Protein AF-A0A925GWP8-F1 (afdb_monomer_lite)

Secondary structure (DSSP, 8-state):
--HHHHHHHHHHHHHHHHHHHHHHHHHHHHHHHTTSS--SS--TTS-TTPEEEEETTEEEEEEEE--BTTTTBEEEEEEETT--EEEEEEEEETT-SSPPPGGG--EEEEEEETTEEEEEEPPSSSS--PEEEESS---

Structure (mmCIF, N/CA/C/O backbone):
data_AF-A0A925GWP8-F1
#
_entry.id   AF-A0A925GWP8-F1
#
loop_
_atom_site.group_PDB
_atom_site.id
_atom_site.type_symbol
_atom_site.label_atom_id
_atom_site.label_alt_id
_atom_site.label_comp_id
_atom_site.label_asym_id
_atom_site.label_entity_id
_atom_site.label_seq_id
_atom_site.pdbx_PDB_ins_code
_atom_site.Cartn_x
_atom_site.Cartn_y
_atom_site.Cartn_z
_atom_site.occupancy
_atom_site.B_iso_or_equiv
_atom_site.auth_seq_id
_atom_site.auth_comp_id
_atom_site.auth_asym_id
_atom_site.auth_atom_id
_atom_site.pdbx_PDB_model_num
ATOM 1 N N . MET A 1 1 ? 20.378 -9.106 -54.999 1.00 55.03 1 MET A N 1
ATOM 2 C CA . MET A 1 1 ? 19.926 -8.401 -53.777 1.00 55.03 1 MET A CA 1
ATOM 3 C C . MET A 1 1 ? 21.025 -8.563 -52.740 1.00 55.03 1 MET A C 1
ATOM 5 O O . MET A 1 1 ? 21.314 -9.693 -52.375 1.00 55.03 1 MET A O 1
ATOM 9 N N . ASN A 1 2 ? 21.711 -7.476 -52.376 1.00 51.59 2 ASN A N 1
ATOM 10 C CA . ASN A 1 2 ? 22.964 -7.534 -51.613 1.00 51.59 2 ASN A CA 1
ATOM 11 C C . ASN A 1 2 ? 22.701 -7.784 -50.123 1.00 51.59 2 ASN A C 1
ATOM 13 O O . ASN A 1 2 ? 21.960 -7.030 -49.489 1.00 51.59 2 ASN A O 1
ATOM 17 N N . ALA A 1 3 ? 23.337 -8.821 -49.575 1.00 60.56 3 ALA A N 1
ATOM 18 C CA . ALA A 1 3 ? 23.261 -9.201 -48.164 1.00 60.56 3 ALA A CA 1
ATOM 19 C C . ALA A 1 3 ? 23.683 -8.061 -47.212 1.00 60.56 3 ALA A C 1
ATOM 21 O O . ALA A 1 3 ? 23.146 -7.944 -46.112 1.00 60.56 3 ALA A O 1
ATOM 22 N N . ASP A 1 4 ? 24.553 -7.157 -47.671 1.00 60.31 4 ASP A N 1
ATOM 23 C CA . ASP A 1 4 ? 25.052 -6.019 -46.889 1.00 60.31 4 ASP A CA 1
ATOM 24 C C . ASP A 1 4 ? 23.958 -5.005 -46.523 1.00 60.31 4 ASP A C 1
ATOM 26 O O . ASP A 1 4 ? 23.978 -4.421 -45.439 1.00 60.31 4 ASP A O 1
ATOM 30 N N . PHE A 1 5 ? 22.955 -4.825 -47.390 1.00 59.31 5 PHE A N 1
ATOM 31 C CA . PHE A 1 5 ? 21.861 -3.877 -47.152 1.00 59.31 5 PHE A CA 1
ATOM 32 C C . PHE A 1 5 ? 20.856 -4.390 -46.113 1.00 59.31 5 PHE A C 1
ATOM 34 O O . PHE A 1 5 ? 20.286 -3.612 -45.348 1.00 59.31 5 PHE A O 1
ATOM 41 N N . LEU A 1 6 ? 20.647 -5.710 -46.064 1.00 59.41 6 LEU A N 1
ATOM 42 C CA . LEU A 1 6 ? 19.840 -6.342 -45.021 1.00 59.41 6 LEU A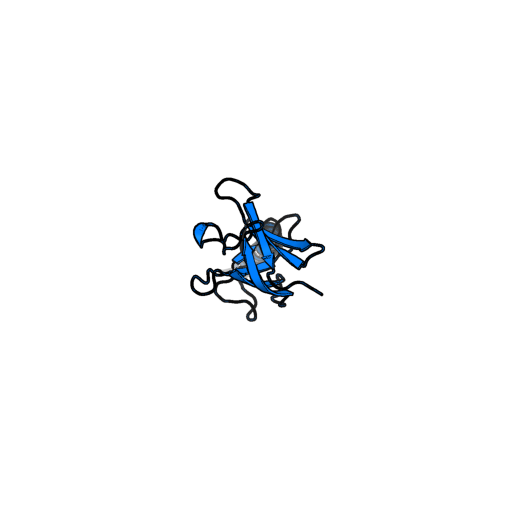 CA 1
ATOM 43 C C . LEU A 1 6 ? 20.576 -6.294 -43.680 1.00 59.41 6 LEU A C 1
ATOM 45 O O . LEU A 1 6 ? 19.963 -5.927 -42.681 1.00 59.41 6 LEU A O 1
ATOM 49 N N . ASN A 1 7 ? 21.890 -6.551 -43.685 1.00 64.25 7 ASN A N 1
ATOM 50 C CA . ASN A 1 7 ? 22.733 -6.524 -42.491 1.00 64.25 7 ASN A CA 1
ATOM 51 C C . ASN A 1 7 ? 22.807 -5.124 -41.843 1.00 64.25 7 ASN A C 1
ATOM 53 O O . ASN A 1 7 ? 22.736 -4.993 -40.620 1.00 64.25 7 ASN A O 1
ATOM 57 N N . SER A 1 8 ? 22.877 -4.056 -42.651 1.00 70.12 8 SER A N 1
ATOM 58 C CA . SER A 1 8 ? 22.900 -2.678 -42.131 1.00 70.12 8 SER A CA 1
ATOM 59 C C . SER A 1 8 ? 21.567 -2.279 -41.487 1.00 70.12 8 SER A C 1
ATOM 61 O O . SER A 1 8 ? 21.555 -1.642 -40.433 1.00 70.12 8 SER A O 1
ATOM 63 N N . ARG A 1 9 ? 20.435 -2.683 -42.080 1.00 73.00 9 ARG A N 1
ATOM 64 C CA . ARG A 1 9 ? 19.101 -2.410 -41.526 1.00 73.00 9 ARG A CA 1
ATOM 65 C C . ARG A 1 9 ? 18.860 -3.185 -40.240 1.00 73.00 9 ARG A C 1
ATOM 67 O O . ARG A 1 9 ? 18.372 -2.595 -39.280 1.00 73.00 9 ARG A O 1
ATOM 74 N N . THR A 1 10 ? 19.245 -4.462 -40.189 1.00 73.62 10 THR A N 1
ATOM 75 C CA . THR A 1 10 ? 19.133 -5.266 -38.965 1.00 73.62 10 THR A CA 1
ATOM 76 C C . THR A 1 10 ? 19.996 -4.694 -37.846 1.00 73.62 10 THR A C 1
ATOM 78 O O . THR A 1 10 ? 19.484 -4.516 -36.742 1.00 73.62 10 THR A O 1
ATOM 81 N N . ALA A 1 11 ? 21.246 -4.313 -38.136 1.00 76.94 11 ALA A N 1
ATOM 82 C CA . ALA A 1 11 ? 22.152 -3.694 -37.164 1.00 76.94 11 ALA A CA 1
ATOM 83 C C . ALA A 1 11 ? 21.618 -2.355 -36.633 1.00 76.94 11 ALA A C 1
ATOM 85 O O . ALA A 1 11 ? 21.716 -2.058 -35.443 1.00 76.94 11 AL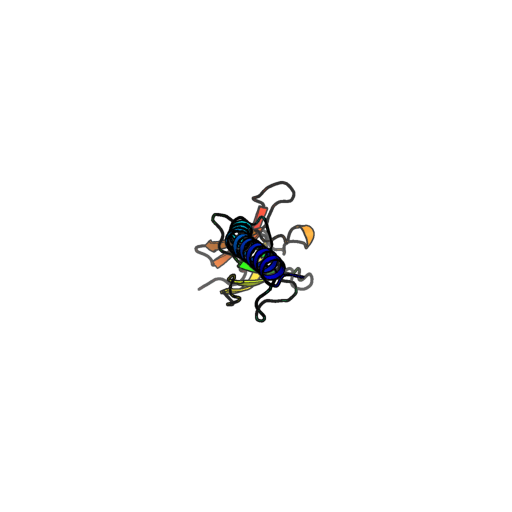A A O 1
ATOM 86 N N . GLN A 1 12 ? 21.004 -1.550 -37.500 1.00 81.81 12 GLN A N 1
ATOM 87 C CA . GLN A 1 12 ? 20.419 -0.283 -37.084 1.00 81.81 12 GLN A CA 1
ATOM 88 C C . GLN A 1 12 ? 19.156 -0.488 -36.238 1.00 81.81 12 GLN A C 1
ATOM 90 O O . GLN A 1 12 ? 18.983 0.191 -35.230 1.00 81.81 12 GLN A O 1
ATOM 95 N N . THR A 1 13 ? 18.296 -1.453 -36.581 1.00 80.50 13 THR A N 1
ATOM 96 C CA . THR A 1 13 ? 17.113 -1.773 -35.763 1.00 80.50 13 THR A CA 1
ATOM 97 C C . THR A 1 13 ? 17.472 -2.328 -34.387 1.00 80.50 13 THR A C 1
ATOM 99 O O . THR A 1 13 ? 16.851 -1.930 -33.402 1.00 80.50 13 THR A O 1
ATOM 102 N N . THR A 1 14 ? 18.488 -3.191 -34.280 1.00 84.56 14 THR A N 1
ATOM 103 C CA . THR A 1 14 ? 18.947 -3.691 -32.976 1.00 84.56 14 THR A CA 1
ATOM 104 C C . THR A 1 14 ? 19.560 -2.579 -32.137 1.00 84.56 14 THR A C 1
ATOM 106 O O . THR A 1 14 ? 19.254 -2.503 -30.950 1.00 84.56 14 THR A O 1
ATOM 109 N N . LEU A 1 15 ? 20.333 -1.667 -32.737 1.00 88.25 15 LEU A N 1
ATOM 110 C CA . LEU A 1 15 ? 20.862 -0.491 -32.039 1.00 88.25 15 LEU A CA 1
ATOM 111 C C . LEU A 1 15 ? 19.736 0.363 -31.432 1.00 88.25 15 LEU A C 1
ATOM 113 O O . LEU A 1 15 ? 19.798 0.718 -30.256 1.00 88.25 15 LEU A O 1
ATOM 117 N N . TRP A 1 16 ? 18.686 0.651 -32.206 1.00 87.50 16 TRP A N 1
ATOM 118 C CA . TRP A 1 16 ? 17.537 1.420 -31.720 1.00 87.50 16 TRP A CA 1
ATOM 119 C C . TRP A 1 16 ? 16.785 0.706 -30.597 1.00 87.50 16 TRP A C 1
ATOM 121 O O . TRP A 1 16 ? 16.451 1.338 -29.599 1.00 87.50 16 TRP A O 1
ATOM 131 N N . LEU A 1 17 ? 16.554 -0.603 -30.719 1.00 88.56 17 LEU A N 1
ATOM 132 C CA . LEU A 1 17 ? 15.899 -1.387 -29.668 1.00 88.56 17 LEU A CA 1
ATOM 133 C C . LEU A 1 17 ? 16.713 -1.393 -28.371 1.00 88.56 17 LEU A C 1
ATOM 135 O O . LEU A 1 17 ? 16.151 -1.201 -27.293 1.00 88.56 17 LEU A O 1
ATOM 139 N N . VAL A 1 18 ? 18.033 -1.558 -28.472 1.00 89.56 18 VAL A N 1
ATOM 140 C CA . VAL A 1 18 ? 18.934 -1.489 -27.315 1.00 89.56 18 VAL A CA 1
ATOM 141 C C . VAL A 1 18 ? 18.877 -0.103 -26.678 1.00 89.56 18 VAL A C 1
ATOM 143 O O . VAL A 1 18 ? 18.745 -0.008 -25.462 1.00 89.56 18 VAL A O 1
ATOM 146 N N . LEU A 1 19 ? 18.899 0.971 -27.472 1.00 89.62 19 LEU A N 1
ATOM 147 C CA . LEU A 1 19 ? 18.799 2.341 -26.962 1.00 89.62 19 LEU A CA 1
ATOM 148 C C . LEU A 1 19 ? 17.465 2.586 -26.236 1.00 89.62 19 LEU A C 1
ATOM 150 O O . LEU A 1 19 ? 17.445 3.143 -25.138 1.00 89.62 19 LEU A O 1
ATOM 154 N N . VAL A 1 20 ? 16.353 2.131 -26.820 1.00 90.12 20 VAL A N 1
ATOM 155 C CA . VAL A 1 20 ? 15.018 2.232 -26.211 1.00 90.12 20 VAL A CA 1
ATOM 156 C C . VAL A 1 20 ? 14.959 1.460 -24.897 1.00 90.12 20 VAL A C 1
ATOM 158 O O . VAL A 1 20 ? 14.393 1.966 -23.935 1.00 90.12 20 VAL A O 1
ATOM 161 N N . LEU A 1 21 ? 15.565 0.275 -24.812 1.00 88.06 21 LEU A N 1
ATOM 162 C CA . LEU A 1 21 ? 15.623 -0.487 -23.563 1.00 88.06 21 LEU A CA 1
ATOM 163 C C . LEU A 1 21 ? 16.516 0.195 -22.518 1.00 88.06 21 LEU A C 1
ATOM 165 O O . LEU A 1 21 ? 16.109 0.322 -21.364 1.00 88.06 21 LEU A O 1
ATOM 169 N N . LEU A 1 22 ? 17.690 0.690 -22.921 1.00 89.12 22 LEU A N 1
ATOM 170 C CA . LEU A 1 22 ? 18.641 1.359 -22.027 1.00 89.12 22 LEU A CA 1
ATOM 171 C C . LEU A 1 22 ? 18.084 2.647 -21.419 1.00 89.12 22 LEU A C 1
ATOM 173 O O . LEU A 1 22 ? 18.432 2.965 -20.288 1.00 89.12 22 LEU A O 1
ATOM 177 N N . ILE A 1 23 ? 17.227 3.377 -22.136 1.00 89.62 23 ILE A N 1
ATOM 178 C CA . ILE A 1 23 ? 16.616 4.621 -21.640 1.00 89.62 23 ILE A CA 1
ATOM 179 C C . ILE A 1 23 ? 15.239 4.349 -21.025 1.00 89.62 23 ILE A C 1
ATOM 181 O O . ILE A 1 23 ? 14.909 4.862 -19.958 1.00 89.62 23 ILE A O 1
ATOM 185 N N . GLY A 1 24 ? 14.422 3.524 -21.675 1.00 87.38 24 GLY A N 1
ATOM 186 C CA . GLY A 1 24 ? 13.039 3.275 -21.281 1.00 87.38 24 GLY A CA 1
ATOM 187 C C . GLY A 1 24 ? 12.918 2.561 -19.939 1.00 87.38 24 GLY A C 1
ATOM 188 O O . GLY A 1 24 ? 12.084 2.949 -19.123 1.00 87.38 24 GLY A O 1
ATOM 189 N N . VAL A 1 25 ? 13.771 1.565 -19.673 1.00 85.56 25 VAL A N 1
ATOM 190 C CA . VAL A 1 25 ? 13.763 0.826 -18.399 1.00 85.56 25 VAL A CA 1
ATOM 191 C C . VAL A 1 25 ? 14.065 1.734 -17.200 1.00 85.56 25 VAL A C 1
ATOM 193 O O . VAL A 1 25 ? 13.247 1.753 -16.277 1.00 85.56 25 VAL A O 1
ATOM 196 N N . PRO A 1 26 ? 15.166 2.513 -17.167 1.00 86.25 26 PRO A N 1
ATOM 197 C CA . PRO A 1 26 ? 15.428 3.386 -16.029 1.00 86.25 26 PRO A CA 1
ATOM 198 C C . PRO A 1 26 ? 14.379 4.486 -15.905 1.00 86.25 26 PRO A C 1
ATOM 200 O O . PRO A 1 26 ? 13.929 4.737 -14.792 1.00 86.25 26 PRO A O 1
ATOM 203 N N . VAL A 1 27 ? 13.920 5.089 -17.012 1.00 89.81 27 VAL A N 1
ATOM 204 C CA . VAL A 1 27 ? 12.828 6.077 -16.967 1.00 89.81 27 VAL A CA 1
ATOM 205 C C . VAL A 1 27 ? 11.612 5.472 -16.276 1.00 89.81 27 VAL A C 1
ATOM 207 O O . VAL A 1 27 ? 11.121 6.052 -15.309 1.00 89.81 27 VAL A O 1
ATOM 210 N N . TYR A 1 28 ? 11.182 4.281 -16.702 1.00 84.81 28 TYR A N 1
ATOM 211 C CA . TYR A 1 28 ? 10.058 3.564 -16.107 1.00 84.81 28 TYR A CA 1
ATOM 212 C C . TYR A 1 28 ? 10.244 3.312 -14.604 1.00 84.81 28 TYR A C 1
ATOM 214 O O . TYR A 1 28 ? 9.341 3.600 -13.815 1.00 84.81 28 TYR A O 1
ATOM 222 N N . GLN A 1 29 ? 11.425 2.848 -14.186 1.00 81.62 29 GLN A N 1
ATOM 223 C CA . GLN A 1 29 ? 11.728 2.642 -12.767 1.00 81.62 29 GLN A CA 1
ATOM 224 C C . GLN A 1 29 ? 11.685 3.949 -11.968 1.00 81.62 29 GLN A C 1
ATOM 226 O O . GLN A 1 29 ? 11.070 3.989 -10.902 1.00 81.62 29 GLN A O 1
ATOM 231 N N . TYR A 1 30 ? 12.254 5.035 -12.496 1.00 84.81 30 TYR A N 1
ATOM 232 C CA . TYR A 1 30 ? 12.173 6.355 -11.872 1.00 84.81 30 TYR A CA 1
ATOM 233 C C . TYR A 1 30 ? 10.729 6.840 -11.747 1.00 84.81 30 TYR A C 1
ATOM 235 O O . TYR A 1 30 ? 10.347 7.347 -10.695 1.00 84.81 30 TYR A O 1
ATOM 243 N N . GLY A 1 31 ? 9.891 6.648 -12.765 1.00 83.25 31 GLY A N 1
ATOM 244 C CA . GLY A 1 31 ? 8.487 7.036 -12.670 1.00 83.25 31 GLY A CA 1
ATOM 245 C C . GLY A 1 31 ? 7.688 6.197 -11.668 1.00 83.25 31 GLY A C 1
ATOM 246 O O . GLY A 1 31 ? 6.808 6.748 -11.008 1.00 83.25 31 GLY A O 1
ATOM 247 N N . ILE A 1 32 ? 8.022 4.915 -11.463 1.00 82.62 32 ILE A N 1
ATOM 248 C CA . ILE A 1 32 ? 7.464 4.132 -10.343 1.00 82.62 32 ILE A CA 1
ATOM 249 C C . ILE A 1 32 ? 7.912 4.721 -9.002 1.00 82.62 32 ILE A C 1
ATOM 251 O O . ILE A 1 32 ? 7.074 4.938 -8.130 1.00 82.62 32 ILE A O 1
ATOM 255 N N . LEU A 1 33 ? 9.207 5.011 -8.832 1.00 77.06 33 LEU A N 1
ATOM 256 C CA . LEU A 1 33 ? 9.750 5.580 -7.589 1.00 77.06 33 LEU A CA 1
ATOM 257 C C . LEU A 1 33 ? 9.128 6.941 -7.251 1.00 77.06 33 LEU A C 1
ATOM 259 O O . LEU A 1 33 ? 8.877 7.244 -6.087 1.00 77.06 33 LEU A O 1
ATOM 263 N N . LEU A 1 34 ? 8.831 7.749 -8.268 1.00 78.94 34 LEU A N 1
ATOM 264 C CA . LEU A 1 34 ? 8.157 9.037 -8.113 1.00 78.94 34 LEU A CA 1
ATOM 265 C C . LEU A 1 34 ? 6.635 8.910 -7.921 1.00 78.94 34 LEU A C 1
ATOM 267 O O . LEU A 1 34 ? 5.971 9.921 -7.704 1.00 78.94 34 LEU A O 1
ATOM 271 N N . GLY A 1 35 ? 6.074 7.699 -7.991 1.00 74.31 35 GLY A N 1
ATOM 272 C CA . GLY A 1 35 ? 4.633 7.460 -7.876 1.00 74.31 35 GLY A CA 1
ATOM 273 C C . GLY A 1 35 ? 3.822 7.905 -9.100 1.00 74.31 35 GLY A C 1
ATOM 274 O O . GLY A 1 35 ? 2.600 8.012 -9.013 1.00 74.31 35 GLY A O 1
ATOM 275 N N . LEU A 1 36 ? 4.483 8.165 -10.234 1.00 81.88 36 LEU A N 1
ATOM 276 C CA . LEU A 1 36 ? 3.852 8.542 -11.505 1.00 81.88 36 LEU A CA 1
ATOM 277 C C . LEU A 1 36 ? 3.251 7.329 -12.221 1.00 81.88 36 LEU A C 1
ATOM 279 O O . LEU A 1 36 ? 2.220 7.442 -12.884 1.00 81.88 36 LEU A O 1
ATOM 283 N N . TRP A 1 37 ? 3.881 6.163 -12.067 1.00 82.00 37 TRP A N 1
ATOM 284 C CA . TRP A 1 37 ? 3.438 4.906 -12.666 1.00 82.00 37 TRP A CA 1
ATOM 285 C C . TRP A 1 37 ? 3.304 3.797 -11.630 1.00 82.00 37 TRP A C 1
ATOM 287 O O . TRP A 1 37 ? 3.889 3.838 -10.549 1.00 82.00 37 TRP A O 1
ATOM 297 N N . LYS A 1 38 ? 2.520 2.777 -11.983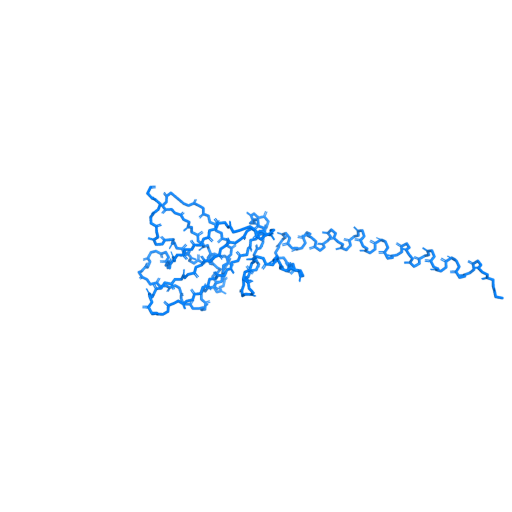 1.00 81.25 38 LYS A N 1
ATOM 298 C CA . LYS A 1 38 ? 2.394 1.546 -11.201 1.00 81.25 38 LYS A CA 1
ATOM 299 C C . LYS A 1 38 ? 3.299 0.460 -11.790 1.00 81.25 38 LYS A C 1
ATOM 301 O O . LYS A 1 38 ? 3.445 0.407 -13.017 1.00 81.25 38 LYS A O 1
ATOM 306 N N . PRO A 1 39 ? 3.884 -0.411 -10.951 1.00 83.25 39 PRO A N 1
ATOM 307 C CA . PRO A 1 39 ? 4.614 -1.573 -11.431 1.00 83.25 39 PRO A CA 1
ATOM 308 C C . PRO A 1 39 ? 3.685 -2.479 -12.246 1.00 83.25 39 PRO A C 1
ATOM 310 O O . PRO A 1 39 ? 2.555 -2.752 -11.842 1.00 83.25 39 PRO A O 1
ATOM 313 N N . LEU A 1 40 ? 4.175 -2.934 -13.400 1.00 83.00 40 LEU A N 1
ATOM 314 C CA . LEU A 1 40 ? 3.463 -3.840 -14.308 1.00 83.00 40 LEU A CA 1
ATOM 315 C C . LEU A 1 40 ? 3.160 -5.186 -13.644 1.00 83.00 40 LEU A C 1
ATOM 317 O O . LEU A 1 40 ? 2.134 -5.802 -13.918 1.00 83.00 40 LEU A O 1
ATOM 321 N N . THR A 1 41 ? 4.054 -5.636 -12.766 1.00 85.38 41 THR A N 1
ATOM 322 C CA . THR A 1 41 ? 3.957 -6.924 -12.084 1.00 85.38 41 THR A CA 1
ATOM 323 C C . THR A 1 41 ? 3.869 -6.731 -10.581 1.00 85.38 41 THR A C 1
ATOM 325 O O . THR A 1 41 ? 4.722 -6.091 -9.967 1.00 85.38 41 THR A O 1
ATOM 328 N N . ARG A 1 42 ? 2.848 -7.343 -9.985 1.00 91.00 42 ARG A N 1
ATOM 329 C CA . ARG A 1 42 ? 2.695 -7.474 -8.539 1.00 91.00 42 ARG A CA 1
ATOM 330 C C . ARG A 1 42 ? 3.454 -8.722 -8.054 1.00 91.00 42 ARG A C 1
ATOM 332 O O . ARG A 1 42 ? 3.312 -9.768 -8.690 1.00 91.00 42 ARG A O 1
ATOM 339 N N . PRO A 1 43 ? 4.185 -8.669 -6.926 1.00 92.50 43 PRO A N 1
ATOM 340 C CA . PRO A 1 43 ? 4.774 -9.864 -6.325 1.00 92.50 43 PRO A CA 1
ATOM 341 C C . PRO A 1 43 ? 3.689 -10.883 -5.940 1.00 92.50 43 PRO A C 1
ATOM 343 O O . PRO A 1 43 ? 2.644 -10.467 -5.437 1.00 92.50 43 PRO A O 1
ATOM 346 N N . PRO A 1 44 ? 3.900 -12.198 -6.124 1.00 93.06 44 PRO A N 1
ATOM 347 C CA . PRO A 1 44 ? 2.855 -13.214 -5.951 1.00 93.06 44 PRO A CA 1
ATOM 348 C C . PRO A 1 44 ? 2.294 -13.296 -4.522 1.00 93.06 44 PRO A C 1
ATOM 350 O O . PRO A 1 44 ? 1.123 -13.626 -4.357 1.00 93.06 44 PRO A O 1
ATOM 353 N N . SER A 1 45 ? 3.097 -12.944 -3.516 1.00 93.12 45 SER A N 1
ATOM 354 C CA . SER A 1 45 ? 2.740 -12.920 -2.089 1.00 93.12 45 SER A CA 1
ATOM 355 C C . SER A 1 45 ? 1.786 -11.792 -1.685 1.00 93.12 45 SER A C 1
ATOM 357 O O . SER A 1 45 ? 1.175 -11.859 -0.623 1.00 93.12 45 SER A O 1
ATOM 359 N N . VAL A 1 46 ? 1.672 -10.743 -2.501 1.00 94.75 46 VAL A N 1
ATOM 360 C CA . VAL A 1 46 ? 0.809 -9.588 -2.218 1.00 94.75 46 VAL A CA 1
ATOM 361 C C . VAL A 1 46 ? -0.660 -9.962 -2.491 1.00 94.75 46 VAL A C 1
ATOM 363 O O . VAL A 1 46 ? -0.951 -10.865 -3.275 1.00 94.75 46 VAL A O 1
ATOM 366 N N . SER A 1 47 ? -1.629 -9.294 -1.870 1.00 93.56 47 SER A N 1
ATOM 367 C CA . SER A 1 47 ? -3.039 -9.482 -2.243 1.00 93.56 47 SER A CA 1
ATOM 368 C C . SER A 1 47 ? -3.329 -8.970 -3.662 1.00 93.56 47 SER A C 1
ATOM 370 O O . SER A 1 47 ? -2.709 -8.020 -4.139 1.00 93.56 47 SER A O 1
ATOM 372 N N . ARG A 1 48 ? -4.302 -9.572 -4.357 1.00 92.19 48 ARG A N 1
ATOM 373 C CA . ARG A 1 48 ? -4.746 -9.104 -5.687 1.00 92.19 48 ARG A CA 1
ATOM 374 C C . ARG A 1 48 ? -5.392 -7.721 -5.645 1.00 92.19 48 ARG A C 1
ATOM 376 O O . ARG A 1 48 ? -5.350 -7.018 -6.648 1.00 92.19 48 ARG A O 1
ATOM 383 N N . GLU A 1 49 ? -5.968 -7.357 -4.506 1.00 92.44 49 GLU A N 1
ATOM 384 C CA . GLU A 1 49 ? -6.673 -6.088 -4.301 1.00 92.44 49 GLU A CA 1
ATOM 385 C C . GLU A 1 49 ? -5.753 -4.998 -3.736 1.00 92.44 49 GLU A C 1
ATOM 387 O O . GLU A 1 49 ? -6.175 -3.857 -3.557 1.00 92.44 49 GLU A O 1
ATOM 392 N N . ALA A 1 50 ? -4.478 -5.322 -3.492 1.00 93.81 50 ALA A N 1
ATOM 393 C CA . ALA A 1 50 ? -3.537 -4.377 -2.923 1.00 93.81 50 ALA A CA 1
ATOM 394 C C . ALA A 1 50 ? -3.210 -3.227 -3.888 1.00 93.81 50 ALA A C 1
ATOM 396 O O . ALA A 1 50 ? -2.950 -3.414 -5.081 1.00 93.81 50 ALA A O 1
ATOM 397 N N . VAL A 1 51 ? -3.129 -2.023 -3.336 1.00 92.12 51 VAL A N 1
ATOM 398 C CA . VAL A 1 51 ? -2.754 -0.802 -4.041 1.00 92.12 51 VAL A CA 1
ATOM 399 C C . VAL A 1 51 ? -1.272 -0.523 -3.827 1.00 92.12 51 VAL A C 1
ATOM 401 O O . VAL A 1 51 ? -0.805 -0.429 -2.694 1.00 92.12 51 VAL A O 1
ATOM 404 N N . HIS A 1 52 ? -0.536 -0.352 -4.927 1.00 91.62 52 HIS A N 1
ATOM 405 C CA . HIS A 1 52 ? 0.850 0.103 -4.887 1.00 91.62 52 HIS A CA 1
ATOM 406 C C . HIS A 1 52 ? 0.927 1.611 -4.648 1.00 91.62 52 HIS A C 1
ATOM 408 O O . HIS A 1 52 ? 0.338 2.401 -5.395 1.00 91.62 52 HIS A O 1
ATOM 414 N N . VAL A 1 53 ? 1.714 1.997 -3.653 1.00 89.06 53 VAL A N 1
ATOM 415 C CA . VAL A 1 53 ? 2.023 3.376 -3.298 1.00 89.06 53 VAL A CA 1
ATOM 416 C C . VAL A 1 53 ? 3.537 3.535 -3.268 1.00 89.06 53 VAL A C 1
ATOM 418 O O . VAL A 1 53 ? 4.249 2.767 -2.630 1.00 89.06 53 VAL A O 1
ATOM 421 N N . ALA A 1 54 ? 4.025 4.557 -3.955 1.00 85.50 54 ALA A N 1
ATOM 422 C CA . ALA A 1 54 ? 5.418 4.968 -3.939 1.00 85.50 54 ALA A CA 1
ATOM 423 C C . ALA A 1 54 ? 5.481 6.493 -4.033 1.00 85.50 54 ALA A C 1
ATOM 425 O O . ALA A 1 54 ? 4.530 7.140 -4.484 1.00 85.50 54 ALA A O 1
ATOM 426 N N . GLY A 1 55 ? 6.595 7.065 -3.599 1.00 73.62 55 GLY A N 1
ATOM 427 C CA . GLY A 1 55 ? 6.872 8.483 -3.757 1.00 73.62 55 GLY A CA 1
ATOM 428 C C . GLY A 1 55 ? 8.297 8.815 -3.343 1.00 73.62 55 GLY A C 1
ATOM 429 O O . GLY A 1 55 ? 9.006 7.991 -2.777 1.00 73.62 55 GLY A O 1
ATOM 430 N N . PHE A 1 56 ? 8.704 10.066 -3.552 1.00 68.19 56 PHE A N 1
ATOM 431 C CA . PHE A 1 56 ? 10.086 10.508 -3.321 1.00 68.19 56 PHE A CA 1
ATOM 432 C C . PHE A 1 56 ? 10.628 10.201 -1.910 1.00 68.19 56 PHE A C 1
ATOM 434 O O . PHE A 1 56 ? 11.815 9.945 -1.743 1.00 68.19 56 PHE A O 1
ATOM 441 N N . LYS A 1 57 ? 9.760 10.221 -0.889 1.00 70.38 57 LYS A N 1
ATOM 442 C CA . LYS A 1 57 ? 10.098 9.894 0.509 1.00 70.38 57 LYS A CA 1
ATOM 443 C C . LYS A 1 57 ? 9.412 8.627 1.025 1.00 70.38 57 LYS A C 1
ATOM 445 O O . LYS A 1 57 ? 9.565 8.294 2.196 1.00 70.38 57 LYS A O 1
ATOM 450 N N . THR A 1 58 ? 8.651 7.943 0.175 1.00 72.44 58 THR A N 1
ATOM 451 C CA . THR A 1 58 ? 7.848 6.783 0.563 1.00 72.44 58 THR A CA 1
ATOM 452 C C . THR A 1 58 ? 8.360 5.580 -0.215 1.00 72.44 58 THR A C 1
ATOM 454 O O . THR A 1 58 ? 8.189 5.550 -1.438 1.00 72.44 58 THR A O 1
ATOM 457 N N . PRO A 1 59 ? 8.989 4.594 0.449 1.00 81.56 59 PRO A N 1
ATOM 458 C CA . PRO A 1 59 ? 9.448 3.402 -0.244 1.00 81.56 59 PRO A CA 1
ATOM 459 C C . PRO A 1 59 ? 8.265 2.722 -0.953 1.00 81.56 59 PRO A C 1
ATOM 461 O O . PRO A 1 59 ? 7.141 2.772 -0.439 1.00 81.56 59 PRO A O 1
ATOM 464 N N . PRO A 1 60 ? 8.489 2.085 -2.116 1.00 86.00 60 PRO A N 1
ATOM 465 C CA . PRO A 1 60 ? 7.465 1.297 -2.789 1.00 86.00 60 PRO A CA 1
ATOM 466 C C . PRO A 1 60 ? 6.829 0.306 -1.815 1.00 86.00 60 PRO A C 1
ATOM 468 O O . PRO A 1 60 ? 7.527 -0.502 -1.203 1.00 86.00 60 PRO A O 1
ATOM 471 N N . THR A 1 61 ? 5.518 0.413 -1.637 1.00 92.75 61 THR A N 1
ATOM 472 C CA . THR A 1 61 ? 4.760 -0.319 -0.621 1.00 92.75 61 THR A CA 1
ATOM 473 C C . THR A 1 61 ? 3.400 -0.703 -1.193 1.00 92.75 61 THR A C 1
ATOM 475 O O . THR A 1 61 ? 2.784 0.061 -1.936 1.00 92.75 61 THR A O 1
ATOM 478 N N . TRP A 1 62 ? 2.916 -1.889 -0.849 1.00 95.00 62 TRP A N 1
ATOM 479 C CA . TRP A 1 62 ? 1.589 -2.375 -1.211 1.00 95.00 62 TRP A CA 1
ATOM 480 C C . TRP A 1 62 ? 0.677 -2.368 0.008 1.00 95.00 62 TRP A C 1
ATOM 482 O O . TRP A 1 62 ? 1.087 -2.809 1.077 1.00 95.00 62 TRP A O 1
ATOM 492 N N . PHE A 1 63 ? -0.562 -1.918 -0.171 1.00 95.38 63 PHE A N 1
ATOM 493 C CA . PHE A 1 63 ? -1.570 -1.847 0.885 1.00 95.38 63 PHE A CA 1
ATOM 494 C C . PHE A 1 63 ? -2.858 -2.537 0.440 1.00 95.38 63 PHE A C 1
ATOM 496 O O . PHE A 1 63 ? -3.416 -2.159 -0.586 1.00 95.38 63 PHE A O 1
ATOM 503 N N . ASP A 1 64 ? -3.361 -3.490 1.215 1.00 96.38 64 ASP A N 1
ATOM 504 C CA . ASP A 1 64 ? -4.737 -3.995 1.109 1.00 96.38 64 ASP A CA 1
ATOM 505 C C . ASP A 1 64 ? -5.443 -3.614 2.407 1.00 96.38 64 ASP A C 1
ATOM 507 O O . ASP A 1 64 ? -5.110 -4.149 3.458 1.00 96.38 64 ASP A O 1
ATOM 511 N N . CYS A 1 65 ? -6.343 -2.635 2.341 1.00 95.19 65 CYS A N 1
ATOM 512 C CA . CYS A 1 65 ? -7.143 -2.177 3.470 1.00 95.19 65 CYS A CA 1
ATOM 513 C C . CYS A 1 65 ? -8.614 -2.271 3.095 1.00 95.19 65 CYS A C 1
ATOM 515 O O . CYS A 1 65 ? -9.012 -1.802 2.025 1.00 95.19 65 CYS A O 1
ATOM 517 N N . ARG A 1 66 ? -9.427 -2.823 3.993 1.00 95.50 66 ARG A N 1
ATOM 518 C CA . ARG A 1 66 ? -10.862 -3.025 3.758 1.00 95.50 66 ARG A CA 1
ATOM 519 C C . ARG A 1 66 ? -11.685 -2.361 4.846 1.00 95.50 66 ARG A C 1
ATOM 521 O O . ARG A 1 66 ? -11.165 -1.960 5.882 1.00 95.50 66 ARG A O 1
ATOM 528 N N . PHE A 1 67 ? -12.975 -2.214 4.592 1.00 95.81 67 PHE A N 1
ATOM 529 C CA . PHE A 1 67 ? -13.942 -1.768 5.585 1.00 95.81 67 PHE A CA 1
ATOM 530 C C . PHE A 1 67 ? -14.724 -2.985 6.078 1.00 95.81 67 PHE A C 1
ATOM 532 O O . PHE A 1 67 ? -15.406 -3.634 5.284 1.00 95.81 67 PHE A O 1
ATOM 539 N N . ASP A 1 68 ? -14.606 -3.300 7.366 1.00 95.00 68 ASP A N 1
ATOM 540 C CA . ASP A 1 68 ? -15.421 -4.311 8.035 1.00 95.00 68 ASP A CA 1
ATOM 541 C C . ASP A 1 68 ? -16.517 -3.610 8.844 1.00 95.00 68 ASP A C 1
ATOM 543 O O . ASP A 1 68 ? -16.286 -3.114 9.947 1.00 95.00 68 ASP A O 1
ATOM 547 N N . ALA A 1 69 ? -17.724 -3.579 8.278 1.00 93.19 69 ALA A N 1
ATOM 548 C CA . ALA A 1 69 ? -18.889 -2.966 8.909 1.00 93.19 69 ALA A CA 1
ATOM 549 C C . ALA A 1 69 ? -19.370 -3.720 10.161 1.00 93.19 69 ALA A C 1
ATOM 551 O O . ALA A 1 69 ? -20.060 -3.135 10.991 1.00 93.19 69 ALA A O 1
ATOM 552 N N . VAL A 1 70 ? -19.046 -5.012 10.295 1.00 95.19 70 VAL A N 1
ATOM 553 C CA . VAL A 1 70 ? -19.504 -5.842 11.420 1.00 95.19 70 VAL A CA 1
ATOM 554 C C . VAL A 1 70 ? -18.689 -5.530 12.666 1.00 95.19 70 VAL A C 1
ATOM 556 O O . VAL A 1 70 ? -19.246 -5.402 13.755 1.00 95.19 70 VAL A O 1
ATOM 559 N N . GLN A 1 71 ? -17.371 -5.403 12.510 1.00 93.19 71 GLN A N 1
ATOM 560 C CA . GLN A 1 71 ? -16.468 -5.107 13.625 1.00 93.19 71 GLN A CA 1
ATOM 561 C C . GLN A 1 71 ? -16.180 -3.611 13.794 1.00 93.19 71 GLN A C 1
ATOM 563 O O . GLN A 1 71 ? -15.587 -3.214 14.801 1.00 93.19 71 GLN A O 1
ATOM 568 N N . ASP A 1 72 ? -16.599 -2.792 12.827 1.00 95.44 72 ASP A N 1
ATOM 569 C CA . ASP A 1 72 ? -16.273 -1.368 12.731 1.00 95.44 72 ASP A CA 1
ATOM 570 C C . ASP A 1 72 ? -14.749 -1.142 12.806 1.00 95.44 72 ASP A C 1
ATOM 572 O O . ASP A 1 72 ? -14.210 -0.403 13.644 1.00 95.44 72 ASP A O 1
ATOM 576 N N . LEU A 1 73 ? -14.045 -1.891 11.946 1.00 95.69 73 LEU A N 1
ATOM 577 C CA . LEU A 1 73 ? -12.586 -1.933 11.826 1.00 95.69 73 LEU A CA 1
ATOM 578 C C . LEU A 1 73 ? -12.137 -1.877 10.363 1.00 95.69 73 LEU A C 1
ATOM 580 O O . LEU A 1 73 ? -12.877 -2.202 9.433 1.00 95.69 73 LEU A O 1
ATOM 584 N N . ASN A 1 74 ? -10.883 -1.480 10.170 1.00 96.12 74 ASN A N 1
ATOM 585 C CA . ASN A 1 74 ? -10.182 -1.613 8.906 1.00 96.12 74 ASN A CA 1
ATOM 586 C C . ASN A 1 74 ? -9.091 -2.681 9.020 1.00 96.12 74 ASN A C 1
ATOM 588 O O . ASN A 1 74 ? -7.991 -2.360 9.482 1.00 96.12 74 ASN A O 1
ATOM 592 N N . PRO A 1 75 ? -9.354 -3.936 8.615 1.00 95.81 75 PRO A N 1
ATOM 593 C CA . PRO A 1 75 ? -8.286 -4.905 8.435 1.00 95.81 75 PRO A CA 1
ATOM 594 C C . PRO A 1 75 ? -7.373 -4.422 7.309 1.00 95.81 75 PRO A C 1
ATOM 596 O O . PRO A 1 75 ? -7.840 -4.122 6.205 1.00 95.81 75 PRO A O 1
ATOM 599 N N . CYS A 1 76 ? -6.082 -4.328 7.609 1.00 95.75 76 CYS A N 1
ATOM 600 C CA . CYS A 1 76 ? -5.063 -3.891 6.672 1.00 95.75 76 CYS A CA 1
ATOM 601 C C . CYS A 1 76 ? -3.865 -4.836 6.681 1.00 95.75 76 CYS A C 1
ATOM 603 O O . CYS A 1 76 ? -3.339 -5.185 7.740 1.00 95.75 76 CYS A O 1
ATOM 605 N N . SER A 1 77 ? -3.378 -5.146 5.486 1.00 95.81 77 SER A N 1
ATOM 606 C CA . SER A 1 77 ? -2.129 -5.857 5.240 1.00 95.81 77 SER A CA 1
ATOM 607 C C . SER A 1 77 ? -1.210 -4.970 4.406 1.00 95.81 77 SER A C 1
ATOM 609 O O . SER A 1 77 ? -1.643 -4.342 3.432 1.00 95.81 77 SER A O 1
ATOM 611 N N . VAL A 1 78 ? 0.062 -4.901 4.795 1.00 94.88 78 VAL A N 1
ATOM 612 C CA . VAL A 1 78 ? 1.051 -4.032 4.156 1.00 94.88 78 VAL A CA 1
ATOM 613 C C . VAL A 1 78 ? 2.307 -4.817 3.820 1.00 94.88 78 VAL A C 1
ATOM 615 O O . VAL A 1 78 ? 2.882 -5.488 4.676 1.00 94.88 78 VAL A O 1
ATOM 618 N N . TRP A 1 79 ? 2.751 -4.701 2.571 1.00 96.06 79 TRP A N 1
ATOM 619 C CA . TRP A 1 79 ? 3.948 -5.359 2.054 1.00 96.06 79 TRP A CA 1
ATOM 620 C C . TRP A 1 79 ? 4.935 -4.335 1.504 1.00 96.06 79 TRP A C 1
ATOM 622 O O . TRP A 1 79 ? 4.536 -3.305 0.962 1.00 96.06 79 TRP A O 1
ATOM 632 N N . SER A 1 80 ? 6.226 -4.633 1.571 1.00 92.50 80 SER A N 1
ATOM 633 C CA . SER A 1 80 ? 7.247 -3.875 0.845 1.00 92.50 80 SER A CA 1
ATOM 634 C C . SER A 1 80 ? 7.124 -4.102 -0.664 1.00 92.50 80 SER A C 1
ATOM 636 O O . SER A 1 80 ? 6.425 -5.007 -1.124 1.00 92.50 80 SER A O 1
ATOM 638 N N . GLY A 1 81 ? 7.802 -3.274 -1.460 1.00 89.56 81 GLY A N 1
ATOM 639 C CA . GLY A 1 81 ? 7.724 -3.306 -2.923 1.00 89.56 81 GLY A CA 1
ATOM 640 C C . GLY A 1 81 ? 8.087 -4.651 -3.561 1.00 89.56 81 GLY A C 1
ATOM 641 O O . GLY A 1 81 ? 7.518 -4.997 -4.594 1.00 89.56 81 GLY A O 1
ATOM 642 N N . ASP A 1 82 ? 8.966 -5.425 -2.922 1.00 90.25 82 ASP A N 1
ATOM 643 C CA . ASP A 1 82 ? 9.368 -6.790 -3.297 1.00 90.25 82 ASP A CA 1
ATOM 644 C C . ASP A 1 82 ? 8.380 -7.880 -2.831 1.00 90.25 82 ASP A C 1
ATOM 646 O O . ASP A 1 82 ? 8.510 -9.042 -3.212 1.00 90.25 82 ASP A O 1
ATOM 650 N N . GLY A 1 83 ? 7.360 -7.516 -2.050 1.00 93.50 83 GLY A N 1
ATOM 651 C CA . GLY A 1 83 ? 6.285 -8.407 -1.620 1.00 93.50 83 GLY A CA 1
ATOM 652 C C . GLY A 1 83 ? 6.500 -9.079 -0.268 1.00 93.50 83 GLY A C 1
ATOM 653 O O . GLY A 1 83 ? 5.745 -9.996 0.069 1.00 93.50 83 GLY A O 1
ATOM 654 N N . LYS A 1 84 ? 7.486 -8.655 0.528 1.00 95.19 84 LYS A N 1
ATOM 655 C CA . LYS A 1 84 ? 7.616 -9.119 1.915 1.00 95.19 84 LYS A CA 1
ATOM 656 C C . LYS A 1 84 ? 6.543 -8.458 2.784 1.00 95.19 84 LYS A C 1
ATOM 658 O O . LYS A 1 84 ? 6.400 -7.239 2.776 1.00 95.19 84 LYS A O 1
ATOM 663 N N . LEU A 1 85 ? 5.789 -9.260 3.540 1.00 94.50 85 LEU A N 1
ATOM 664 C CA . LEU A 1 85 ? 4.810 -8.743 4.500 1.00 94.50 85 LEU A CA 1
ATOM 665 C C . LEU A 1 85 ? 5.547 -7.956 5.592 1.00 94.50 85 LEU A C 1
ATOM 667 O O . LEU A 1 85 ? 6.479 -8.471 6.212 1.00 94.50 85 LEU A O 1
ATOM 671 N N . ILE A 1 86 ? 5.142 -6.705 5.795 1.00 92.44 86 ILE A N 1
ATOM 672 C CA . ILE A 1 86 ? 5.674 -5.825 6.838 1.00 92.44 86 ILE A CA 1
ATOM 673 C C . ILE A 1 86 ? 4.812 -5.973 8.087 1.00 92.44 86 ILE A C 1
ATOM 675 O O . ILE A 1 86 ? 5.338 -6.216 9.170 1.00 92.44 86 ILE A O 1
ATOM 679 N N . PHE A 1 87 ? 3.493 -5.852 7.929 1.00 91.88 87 PHE A N 1
ATOM 680 C CA . PHE A 1 87 ? 2.535 -6.053 9.007 1.00 91.88 87 PHE A CA 1
ATOM 681 C C . PHE A 1 87 ? 1.137 -6.366 8.472 1.00 91.88 87 PHE A C 1
ATOM 683 O O . PHE A 1 87 ? 0.789 -6.041 7.336 1.00 91.88 87 PHE A O 1
ATOM 690 N N . GLU A 1 88 ? 0.332 -6.962 9.340 1.00 94.44 88 GLU A N 1
ATOM 691 C CA . GLU A 1 88 ? -1.091 -7.210 9.154 1.00 94.44 88 GLU A CA 1
ATOM 692 C C . GLU A 1 88 ? -1.796 -6.931 10.481 1.00 94.44 88 GLU A C 1
ATOM 694 O O . GLU A 1 88 ? -1.275 -7.273 11.546 1.00 94.44 88 GLU A O 1
ATOM 699 N N . GLY A 1 89 ? -2.950 -6.272 10.440 1.00 93.00 89 GLY A N 1
ATOM 700 C CA . GLY A 1 89 ? -3.661 -5.931 11.663 1.00 93.00 89 GLY A CA 1
ATOM 701 C C . GLY A 1 89 ? -4.982 -5.219 11.439 1.00 93.00 89 GLY A C 1
ATOM 702 O O . GLY A 1 89 ? -5.411 -4.977 10.314 1.00 93.00 89 GLY A O 1
ATOM 703 N N . GLN A 1 90 ? -5.617 -4.882 12.556 1.00 94.19 90 GLN A N 1
ATOM 704 C CA . GLN A 1 90 ? -6.880 -4.159 12.601 1.00 94.19 90 GLN A CA 1
ATOM 705 C C . GLN A 1 90 ? -6.625 -2.698 12.955 1.00 94.19 90 GLN A C 1
ATOM 707 O O . GLN A 1 90 ? -5.864 -2.399 13.879 1.00 94.19 90 GLN A O 1
ATOM 712 N N . PHE A 1 91 ? -7.268 -1.792 12.228 1.00 93.81 91 PHE A N 1
ATOM 713 C CA . PHE A 1 91 ? -7.075 -0.359 12.384 1.00 93.81 91 PHE A CA 1
ATOM 714 C C . PHE A 1 91 ? -8.402 0.382 12.551 1.00 93.81 91 PHE A C 1
ATOM 716 O O . PHE A 1 91 ? -9.464 -0.109 12.168 1.00 93.81 91 PHE A O 1
ATOM 723 N N . ARG A 1 92 ? -8.332 1.590 13.110 1.00 94.12 92 ARG A N 1
ATOM 724 C CA . ARG A 1 92 ? -9.436 2.560 13.154 1.00 94.12 92 ARG A CA 1
ATOM 725 C C . ARG A 1 92 ? -8.964 3.927 12.715 1.00 94.12 92 ARG A C 1
ATOM 727 O O . ARG A 1 92 ? -7.767 4.202 12.735 1.00 94.12 92 ARG A O 1
ATOM 734 N N . LEU A 1 93 ? -9.907 4.786 12.352 1.00 92.62 93 LEU A N 1
ATOM 735 C CA . LEU A 1 93 ? -9.600 6.170 12.033 1.00 92.62 93 LEU A CA 1
ATOM 736 C C . LEU 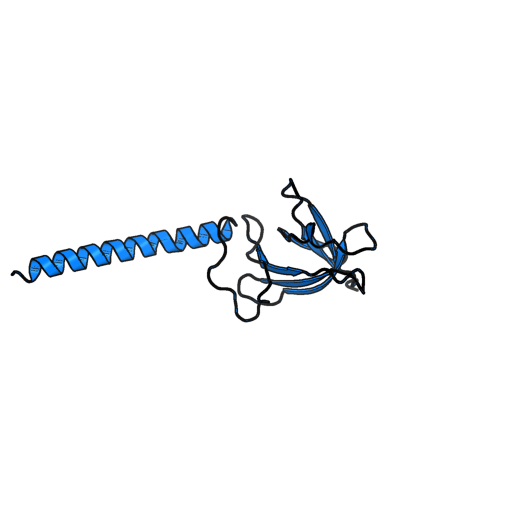A 1 93 ? -9.046 6.881 13.282 1.00 92.62 93 LEU A C 1
ATOM 738 O O . LEU A 1 93 ? -9.584 6.754 14.382 1.00 92.62 93 LEU A O 1
ATOM 742 N N . GLU A 1 94 ? -7.932 7.588 13.129 1.00 89.31 94 GLU A N 1
ATOM 743 C CA . GLU A 1 94 ? -7.240 8.268 14.222 1.00 89.31 94 GLU A CA 1
ATOM 744 C C . GLU A 1 94 ? -8.165 9.266 14.929 1.00 89.31 94 GLU A C 1
ATOM 746 O O . GLU A 1 94 ? -8.885 10.037 14.294 1.00 89.31 94 GLU A O 1
ATOM 751 N N . GLY A 1 95 ? -8.165 9.231 16.265 1.00 86.00 95 GLY A N 1
ATOM 752 C CA . GLY A 1 95 ? -9.044 10.065 17.090 1.00 86.00 95 GLY A CA 1
ATOM 753 C C . GLY A 1 95 ? -10.519 9.645 17.079 1.00 86.00 95 GLY A C 1
ATOM 754 O O . GLY A 1 95 ? -11.321 10.252 17.785 1.00 86.00 95 GLY A O 1
ATOM 755 N N . GLN A 1 96 ? -10.880 8.600 16.333 1.00 87.31 96 GLN A N 1
ATOM 756 C CA . GLN A 1 96 ? -12.241 8.083 16.231 1.00 87.31 96 GLN A CA 1
ATOM 757 C C . GLN A 1 96 ? -12.343 6.673 16.817 1.00 87.31 96 GLN A C 1
ATOM 759 O O . GLN A 1 96 ? -11.358 5.954 16.990 1.00 87.31 96 GLN A O 1
ATOM 764 N N . ARG A 1 97 ? -13.573 6.262 17.139 1.00 87.06 97 ARG A N 1
ATOM 765 C CA . ARG A 1 97 ? -13.878 4.898 17.610 1.00 87.06 97 ARG A CA 1
ATOM 766 C C . ARG A 1 97 ? -14.424 3.981 16.517 1.00 87.06 97 ARG A C 1
ATOM 768 O O . ARG A 1 97 ? -14.799 2.860 16.837 1.00 87.06 97 ARG A O 1
ATOM 775 N N . HIS A 1 98 ? -14.416 4.443 15.270 1.00 91.75 98 HIS A N 1
ATOM 776 C CA . HIS A 1 98 ? -14.974 3.740 14.123 1.00 91.75 98 HIS A CA 1
ATOM 777 C C . HIS A 1 98 ? -13.942 3.558 13.006 1.00 91.75 98 HIS A C 1
ATOM 779 O O . HIS A 1 98 ? -12.884 4.204 12.987 1.00 91.75 98 HIS A O 1
ATOM 785 N N . ALA A 1 99 ? -14.248 2.670 12.069 1.00 94.31 99 ALA A N 1
ATOM 786 C CA . ALA A 1 99 ? -13.455 2.472 10.869 1.00 94.31 99 ALA A CA 1
ATOM 787 C C . ALA A 1 99 ? -13.581 3.650 9.896 1.00 94.31 99 ALA A C 1
ATOM 789 O O . ALA A 1 99 ? -14.575 4.379 9.867 1.00 94.31 99 ALA A O 1
ATOM 790 N N . ALA A 1 100 ? -12.562 3.834 9.062 1.00 92.88 100 ALA A N 1
ATOM 791 C CA . ALA A 1 100 ? -12.673 4.677 7.889 1.00 92.88 100 ALA A CA 1
ATOM 792 C C . ALA A 1 100 ? -13.637 4.028 6.883 1.00 92.88 100 ALA A C 1
ATOM 794 O O . ALA A 1 100 ? -13.461 2.846 6.556 1.00 92.88 100 ALA A O 1
ATOM 795 N N . PRO A 1 101 ? -14.616 4.786 6.364 1.00 92.06 101 PRO A N 1
ATOM 796 C CA . PRO A 1 101 ? -15.496 4.301 5.319 1.00 92.06 101 PRO A CA 1
ATOM 797 C C . PRO A 1 101 ? -14.715 4.096 4.004 1.00 92.06 101 PRO A C 1
ATOM 799 O O . PRO A 1 101 ? -13.645 4.692 3.817 1.00 92.06 101 PRO A O 1
ATOM 802 N N . PRO A 1 102 ? -15.229 3.268 3.076 1.00 91.38 102 PRO A N 1
ATOM 803 C CA . PRO A 1 102 ? -14.526 2.892 1.848 1.00 91.38 102 PRO A CA 1
ATOM 804 C C . PRO A 1 102 ? -14.005 4.073 1.019 1.00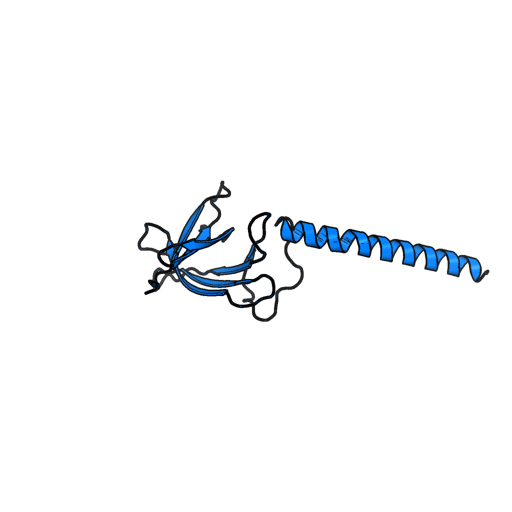 91.38 102 PRO A C 1
ATOM 806 O O . PRO A 1 102 ? -12.903 4.016 0.478 1.00 91.38 102 PRO A O 1
ATOM 809 N N . GLU A 1 103 ? -14.754 5.172 0.951 1.00 89.75 103 GLU A N 1
ATOM 810 C CA . GLU A 1 103 ? -14.384 6.385 0.216 1.00 89.75 103 GLU A CA 1
ATOM 811 C C . GLU A 1 103 ? -13.119 7.076 0.752 1.00 89.75 103 GLU A C 1
ATOM 813 O O . GLU A 1 103 ? -12.432 7.779 0.003 1.00 89.75 103 GLU A O 1
ATOM 818 N N . LEU A 1 104 ? -12.783 6.852 2.026 1.00 88.88 104 LEU A N 1
ATOM 819 C CA . LEU A 1 104 ? -11.584 7.386 2.669 1.00 88.88 104 LEU A CA 1
ATOM 820 C C . LEU A 1 104 ? -10.409 6.399 2.657 1.00 88.88 104 LEU A C 1
ATOM 822 O O . LEU A 1 104 ? -9.279 6.816 2.911 1.00 88.88 104 LEU A O 1
ATOM 826 N N . LEU A 1 105 ? -10.622 5.124 2.308 1.00 91.31 105 LEU A N 1
ATOM 827 C CA . LEU A 1 105 ? -9.577 4.094 2.255 1.00 91.31 105 LEU A CA 1
ATOM 828 C C . LEU A 1 105 ? -8.670 4.252 1.029 1.00 91.31 105 LEU A C 1
ATOM 830 O O . LEU A 1 105 ? -8.670 3.458 0.088 1.00 91.31 105 LEU A O 1
ATOM 834 N N . ARG A 1 106 ? -7.858 5.309 1.049 1.00 91.56 106 ARG A N 1
ATOM 835 C CA . ARG A 1 106 ? -6.884 5.643 0.004 1.00 91.56 106 ARG A CA 1
ATOM 836 C C . ARG A 1 106 ? -5.491 5.761 0.624 1.00 91.56 106 ARG A C 1
ATOM 838 O O . ARG A 1 106 ? -5.057 6.881 0.890 1.00 91.56 106 ARG A O 1
ATOM 845 N N . PRO A 1 107 ? -4.787 4.642 0.876 1.00 91.12 107 PRO A N 1
ATOM 846 C CA . PRO A 1 107 ? -3.478 4.663 1.521 1.00 91.12 107 PRO A CA 1
ATOM 847 C C . PRO A 1 107 ? -2.464 5.519 0.751 1.00 91.12 107 PRO A C 1
ATOM 849 O O . PRO A 1 107 ? -2.427 5.512 -0.482 1.00 91.12 107 PRO A O 1
ATOM 852 N N . SER A 1 108 ? -1.638 6.259 1.484 1.00 88.88 108 SER A N 1
ATOM 853 C CA . SER A 1 108 ? -0.579 7.125 0.949 1.00 88.88 108 SER A CA 1
ATOM 854 C C . SER A 1 108 ? 0.794 6.862 1.575 1.00 88.88 108 SER A C 1
ATOM 856 O O . SER A 1 108 ? 1.811 7.287 1.023 1.00 88.88 108 SER A O 1
ATOM 858 N N . GLY A 1 109 ? 0.843 6.124 2.683 1.00 89.00 109 GLY A N 1
ATOM 859 C CA . GLY A 1 109 ? 2.071 5.721 3.356 1.00 89.00 109 GLY A CA 1
ATOM 860 C C . GLY A 1 109 ? 1.776 5.079 4.706 1.00 89.00 109 GLY A C 1
ATOM 861 O O . GLY A 1 109 ? 0.620 4.942 5.098 1.00 89.00 109 GLY A O 1
ATOM 862 N N . TYR A 1 110 ? 2.826 4.708 5.427 1.00 89.88 110 TYR A N 1
ATOM 863 C CA . TYR A 1 110 ? 2.730 4.261 6.812 1.00 89.88 110 TYR A CA 1
ATOM 864 C C . TYR A 1 110 ? 3.895 4.823 7.622 1.00 89.88 110 TYR A C 1
ATOM 866 O O . TYR A 1 110 ? 4.931 5.192 7.063 1.00 89.88 110 TYR A O 1
ATOM 874 N N . SER A 1 111 ? 3.734 4.872 8.937 1.00 88.50 111 SER A N 1
ATOM 875 C CA . SER A 1 111 ? 4.809 5.208 9.864 1.00 88.50 111 SER A CA 1
ATOM 876 C C . SER A 1 111 ? 4.693 4.396 11.149 1.00 88.50 111 SER A C 1
ATOM 878 O O . SER A 1 111 ? 3.613 3.935 11.530 1.00 88.50 111 SER A O 1
ATOM 880 N N . TYR A 1 112 ? 5.831 4.216 11.814 1.00 84.31 112 TYR A N 1
ATOM 881 C CA . TYR A 1 112 ? 5.885 3.686 13.169 1.00 84.31 112 TYR A CA 1
ATOM 882 C C . TYR A 1 112 ? 5.786 4.862 14.140 1.00 84.31 112 TYR A C 1
ATOM 884 O O . TYR A 1 112 ? 6.641 5.746 14.134 1.00 84.31 112 TYR A O 1
ATOM 892 N N . ALA A 1 113 ? 4.739 4.880 14.956 1.00 69.06 113 ALA A N 1
ATOM 893 C CA . ALA A 1 113 ? 4.577 5.816 16.058 1.00 69.06 113 ALA A CA 1
ATOM 894 C C . ALA A 1 113 ? 4.863 5.106 17.389 1.00 69.06 113 ALA A C 1
ATOM 896 O O . ALA A 1 113 ? 4.863 3.877 17.468 1.00 69.06 113 ALA A O 1
ATOM 897 N N . ALA A 1 114 ? 5.050 5.881 18.460 1.00 65.94 114 ALA A N 1
ATOM 898 C CA . ALA A 1 114 ? 5.341 5.355 19.798 1.00 65.94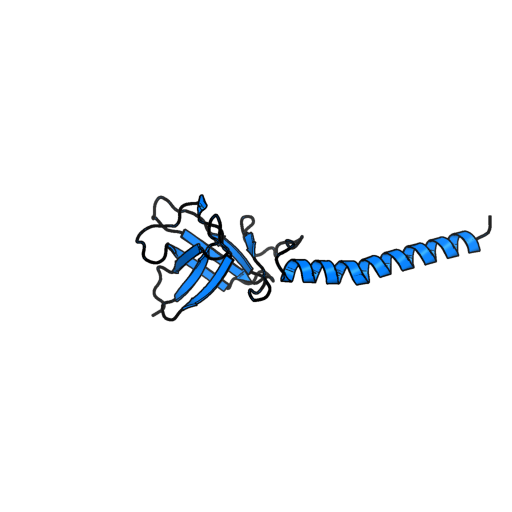 114 ALA A CA 1
ATOM 899 C C . ALA A 1 114 ? 4.297 4.346 20.324 1.00 65.94 114 ALA A C 1
ATOM 901 O O . ALA A 1 114 ? 4.598 3.565 21.218 1.00 65.94 114 ALA A O 1
ATOM 902 N N . TYR A 1 115 ? 3.083 4.349 19.766 1.00 64.81 115 TYR A N 1
ATOM 903 C CA . TYR A 1 115 ? 1.963 3.512 20.205 1.00 64.81 115 TYR A CA 1
ATOM 904 C C . TYR A 1 115 ? 1.569 2.420 19.204 1.00 64.81 115 TYR A C 1
ATOM 906 O O . TYR A 1 115 ? 0.608 1.691 19.449 1.00 64.81 115 TYR A O 1
ATOM 914 N N . GLY A 1 116 ? 2.279 2.300 18.078 1.00 81.06 116 GLY A N 1
ATOM 915 C CA . GLY A 1 116 ? 1.966 1.313 17.055 1.00 81.06 116 GLY A CA 1
ATOM 916 C C . GLY A 1 116 ? 2.193 1.798 15.634 1.00 81.06 116 GLY A C 1
ATOM 917 O O . GLY A 1 116 ? 2.863 2.794 15.371 1.00 81.06 116 GLY A O 1
ATOM 918 N N . ILE A 1 117 ? 1.613 1.058 14.701 1.00 88.19 117 ILE A N 1
ATOM 919 C CA . ILE A 1 117 ? 1.679 1.364 13.278 1.00 88.19 117 ILE A CA 1
ATOM 920 C C . ILE A 1 117 ? 0.530 2.306 12.921 1.00 88.19 117 ILE A C 1
ATOM 922 O O . ILE A 1 117 ? -0.605 2.099 13.361 1.00 88.19 117 ILE A O 1
ATOM 926 N N . SER A 1 118 ? 0.826 3.321 12.110 1.00 90.19 118 SER A N 1
ATOM 927 C CA . SER A 1 118 ? -0.181 4.183 11.498 1.00 90.19 118 SER A CA 1
ATOM 928 C C . SER A 1 118 ? -0.104 4.121 9.975 1.00 90.19 118 SER A C 1
ATOM 930 O O . SER A 1 118 ? 0.985 4.033 9.407 1.00 90.19 118 SER A O 1
ATOM 932 N N . ILE A 1 119 ? -1.258 4.148 9.310 1.00 91.81 119 ILE A N 1
ATOM 933 C CA . ILE A 1 119 ? -1.376 4.209 7.850 1.00 91.81 119 ILE A CA 1
ATOM 934 C C . ILE A 1 119 ? -1.945 5.574 7.495 1.00 91.81 119 ILE A C 1
ATOM 936 O O . ILE A 1 119 ? -3.050 5.918 7.902 1.00 91.81 119 ILE A O 1
ATOM 940 N N . HIS A 1 120 ? -1.211 6.355 6.719 1.00 91.62 120 HIS A N 1
ATOM 941 C CA . HIS A 1 120 ? -1.680 7.650 6.252 1.00 91.62 120 HIS A CA 1
ATOM 942 C C . HIS A 1 120 ? -2.645 7.453 5.086 1.00 91.62 120 HIS A C 1
ATOM 944 O O . HIS A 1 120 ? -2.364 6.680 4.163 1.00 91.62 120 HIS A O 1
ATOM 950 N N . LEU A 1 121 ? -3.777 8.154 5.116 1.00 91.50 121 LEU A N 1
ATOM 951 C CA . LEU A 1 121 ? -4.731 8.183 4.015 1.00 91.50 121 LEU A CA 1
ATOM 952 C C . LEU A 1 121 ? -4.568 9.486 3.234 1.00 91.50 121 LEU A C 1
ATOM 954 O O . LEU A 1 121 ? -4.168 10.524 3.766 1.00 91.50 121 LEU A O 1
ATOM 958 N N . ARG A 1 122 ? -4.874 9.445 1.941 1.00 87.81 122 ARG A N 1
ATOM 959 C CA . ARG A 1 122 ? -4.946 10.635 1.097 1.00 87.81 122 ARG A CA 1
ATOM 960 C C . ARG A 1 122 ? -6.307 11.300 1.283 1.00 87.81 122 ARG A C 1
ATOM 962 O O . ARG A 1 122 ? -7.338 10.640 1.176 1.00 87.81 122 ARG A O 1
ATOM 969 N N . GLY A 1 123 ? -6.304 12.609 1.520 1.00 81.12 123 GLY A N 1
ATOM 970 C CA . GLY A 1 123 ? -7.530 13.394 1.590 1.00 81.12 123 GLY A CA 1
ATOM 971 C C . GLY A 1 123 ? -8.207 13.520 0.217 1.00 81.12 123 GLY A C 1
ATOM 972 O O . GLY A 1 123 ? -7.549 13.366 -0.815 1.00 81.12 123 GLY A O 1
ATOM 973 N N . PRO A 1 124 ? -9.513 13.830 0.170 1.00 70.00 124 PRO A N 1
ATOM 974 C CA . PRO A 1 124 ? -10.242 13.991 -1.089 1.00 70.00 124 PRO A CA 1
ATOM 975 C C . PRO A 1 124 ? -9.650 15.088 -1.991 1.00 70.00 124 PRO A C 1
ATOM 977 O O . PRO A 1 124 ? -9.641 14.915 -3.205 1.00 70.00 124 PRO A O 1
ATOM 980 N N . ASN A 1 125 ? -9.086 16.154 -1.404 1.00 69.00 125 ASN A N 1
ATOM 981 C CA . ASN A 1 125 ? -8.508 17.300 -2.125 1.00 69.00 125 ASN A CA 1
ATOM 982 C C . ASN A 1 125 ? -7.060 17.633 -1.710 1.00 69.00 125 ASN A C 1
ATOM 984 O O . ASN A 1 125 ? -6.519 18.661 -2.109 1.00 69.00 125 ASN A O 1
ATOM 988 N N . THR A 1 126 ? -6.425 16.800 -0.883 1.00 66.56 126 THR A N 1
ATOM 989 C CA . THR A 1 126 ? -5.117 17.084 -0.272 1.00 66.56 126 THR A CA 1
ATOM 990 C C . THR A 1 126 ? -4.245 15.832 -0.241 1.00 66.56 126 THR A C 1
ATOM 992 O O . THR A 1 126 ? -4.735 14.711 -0.112 1.00 66.56 126 THR A O 1
ATOM 995 N N . MET A 1 127 ? -2.919 16.004 -0.312 1.00 64.88 127 MET A N 1
ATOM 996 C CA . MET A 1 127 ? -1.980 14.884 -0.112 1.00 64.88 127 MET A CA 1
ATOM 997 C C . MET A 1 127 ? -2.041 14.311 1.310 1.00 64.88 127 MET A C 1
ATOM 999 O O . MET A 1 127 ? -1.677 13.155 1.509 1.00 64.88 127 MET A O 1
ATOM 1003 N N . TRP A 1 128 ? -2.536 15.101 2.263 1.00 68.06 128 TRP A N 1
ATOM 1004 C CA . TRP A 1 128 ? -2.660 14.758 3.673 1.00 68.06 128 TRP A CA 1
ATOM 1005 C C . TRP A 1 128 ? -4.130 14.541 4.017 1.00 68.06 128 TRP A C 1
ATOM 1007 O O . TRP A 1 128 ? -4.947 15.446 3.837 1.00 68.06 128 TRP A O 1
ATOM 1017 N N . GLY A 1 129 ? -4.463 13.334 4.451 1.00 80.94 129 GLY A N 1
ATOM 1018 C CA . GLY A 1 129 ? -5.758 12.968 5.005 1.00 80.94 129 GLY A CA 1
ATOM 1019 C C . GLY A 1 129 ? -5.608 12.458 6.439 1.00 80.94 129 GLY A C 1
ATOM 1020 O O . GLY A 1 129 ? -4.520 12.544 7.014 1.00 80.94 129 GLY A O 1
ATOM 1021 N N . PRO A 1 130 ? -6.692 11.939 7.028 1.00 87.75 130 PRO A N 1
ATOM 1022 C CA . PRO A 1 130 ? -6.623 11.309 8.339 1.00 87.75 130 PRO A CA 1
ATOM 1023 C C . PRO A 1 130 ? -5.752 10.043 8.294 1.00 87.75 130 PRO A C 1
ATOM 1025 O O . PRO A 1 130 ? -5.518 9.474 7.226 1.00 87.75 130 PRO A O 1
ATOM 1028 N N . SER A 1 131 ? -5.278 9.586 9.450 1.00 91.25 131 SER A N 1
ATOM 1029 C CA . SER A 1 131 ? -4.529 8.330 9.549 1.00 91.25 131 SER A CA 1
ATOM 1030 C C . SER A 1 131 ? -5.409 7.215 10.101 1.00 91.25 131 SER A C 1
ATOM 1032 O O . SER A 1 131 ? -6.365 7.461 10.831 1.00 91.25 131 SER A O 1
ATOM 1034 N N . LEU A 1 132 ? -5.076 5.975 9.769 1.00 91.69 132 LEU A N 1
ATOM 1035 C CA . LEU A 1 132 ? -5.539 4.796 10.479 1.00 91.69 132 LEU A CA 1
ATOM 1036 C C . LEU A 1 132 ? -4.512 4.433 11.548 1.00 91.69 132 LEU A C 1
ATOM 1038 O O . LEU A 1 132 ? -3.317 4.414 11.261 1.00 91.69 132 LEU A O 1
ATOM 1042 N N . VAL A 1 133 ? -4.960 4.100 12.752 1.00 91.75 133 VAL A N 1
ATOM 1043 C CA . VAL A 1 133 ? -4.106 3.666 13.864 1.00 91.75 133 VAL A CA 1
ATOM 1044 C C . VAL A 1 133 ? -4.445 2.238 14.264 1.00 91.75 133 VAL A C 1
ATOM 1046 O O . VAL A 1 133 ? -5.619 1.859 14.309 1.00 91.75 133 VAL A O 1
ATOM 1049 N N . SER A 1 134 ? -3.409 1.439 14.523 1.00 89.62 134 SER A N 1
ATOM 1050 C CA . SER A 1 134 ? -3.561 0.053 14.972 1.00 89.62 134 SER A CA 1
ATOM 1051 C C . SER A 1 134 ? -4.387 -0.016 16.256 1.00 89.62 134 SER A C 1
ATOM 1053 O O . SER A 1 134 ? -4.153 0.740 17.201 1.00 89.62 134 SER A O 1
ATOM 1055 N N . THR A 1 135 ? -5.329 -0.958 16.322 1.00 85.44 135 THR A N 1
ATOM 1056 C CA . THR A 1 135 ? -6.075 -1.236 17.557 1.00 85.44 135 THR A CA 1
ATOM 1057 C C . THR A 1 135 ? -5.295 -2.111 18.529 1.00 85.44 135 THR A C 1
ATOM 1059 O O . THR A 1 135 ? -5.587 -2.111 19.724 1.00 85.44 135 THR A O 1
ATOM 1062 N N . ALA A 1 136 ? -4.309 -2.863 18.037 1.00 74.94 136 ALA A N 1
ATOM 1063 C CA . ALA A 1 136 ? -3.379 -3.582 18.891 1.00 74.94 136 ALA A CA 1
ATOM 1064 C C . ALA A 1 136 ? -2.381 -2.578 19.482 1.00 74.94 136 ALA A C 1
ATOM 1066 O O . ALA A 1 136 ? -1.634 -1.940 18.734 1.00 74.94 136 ALA A O 1
ATOM 1067 N N . ARG A 1 137 ? -2.365 -2.441 20.816 1.00 56.16 137 ARG A N 1
ATOM 1068 C CA . ARG A 1 137 ? -1.236 -1.807 21.508 1.00 56.16 137 ARG A CA 1
ATOM 1069 C C . ARG A 1 137 ? -0.040 -2.736 21.376 1.00 56.16 137 ARG A C 1
ATOM 1071 O O . ARG A 1 137 ? -0.129 -3.901 21.755 1.00 56.16 137 ARG A O 1
ATOM 1078 N N . ILE A 1 138 ? 1.065 -2.209 20.866 1.00 52.03 138 ILE A N 1
ATOM 1079 C CA . ILE A 1 138 ? 2.364 -2.852 21.044 1.00 52.03 138 ILE A CA 1
ATOM 1080 C C . ILE A 1 138 ? 2.702 -2.664 22.529 1.00 52.03 138 ILE A C 1
ATOM 1082 O O . ILE A 1 138 ? 2.845 -1.526 22.978 1.00 52.03 138 ILE A O 1
ATOM 1086 N N . HIS A 1 139 ? 2.674 -3.754 23.296 1.00 41.31 139 HIS A N 1
ATOM 1087 C CA . HIS A 1 139 ? 3.134 -3.786 24.685 1.00 41.31 139 HIS A CA 1
ATOM 1088 C C . HIS A 1 139 ? 4.652 -3.922 24.741 1.00 41.31 139 HIS A C 1
ATOM 1090 O O . HIS A 1 139 ? 5.197 -4.666 23.893 1.00 41.31 139 HIS A O 1
#

Foldseek 3Di:
DDPVVVVVVVVVVVVVVVVCCVPVVVVVVVCLQQQNDDDPDDAPLADPQWDWAHRPPAATKTKDWDQDPVVQWIWMWMAGRNNHTPDTATWDWPPDPGHDDPVFPAFHHWDADPFGIKTFTQDPPGNGDTIIGGPDGPD

pLDDT: mean 84.83, std 11.31, range [41.31, 96.38]

Radius of gyration: 21.64 Å; chains: 1; bounding box: 45×30×78 Å

Sequence (139 aa):
MNADFLNSRTAQTTLWLVLVLLIGVPVYQYGILLGLWKPLTRPPSVSREAVHVAGFKTPPTWFDCRFDAVQDLNPCSVWSGDGKLIFEGQFRLEGQRHAAPPELLRPSGYSYAAYGISIHLRGPNTMWGPSLVSTARIH